Protein AF-A0A7S2QFR7-F1 (afdb_monomer_lite)

Organism: NCBI:txid1333877

pLDDT: mean 88.83, std 7.3, range [53.09, 97.12]

Structure (mmCIF, N/CA/C/O backbone):
data_AF-A0A7S2QFR7-F1
#
_entry.id   AF-A0A7S2QFR7-F1
#
loop_
_atom_site.group_PDB
_atom_site.id
_atom_site.type_symbol
_atom_site.label_atom_id
_atom_site.label_alt_id
_atom_site.label_comp_id
_atom_site.label_asym_id
_atom_site.label_entity_id
_atom_site.label_seq_id
_atom_site.pdbx_PDB_ins_code
_atom_site.Cartn_x
_atom_site.Cartn_y
_atom_site.Cartn_z
_atom_site.occupancy
_atom_site.B_iso_or_equiv
_atom_site.auth_seq_id
_atom_site.auth_comp_id
_atom_site.auth_asym_id
_atom_site.auth_atom_id
_atom_site.pdbx_PDB_model_num
ATOM 1 N N . ARG A 1 1 ? 4.925 8.586 -6.450 1.00 83.88 1 ARG A N 1
ATOM 2 C CA . ARG A 1 1 ? 5.998 9.588 -6.691 1.00 83.88 1 ARG A CA 1
ATOM 3 C C . ARG A 1 1 ? 7.177 9.354 -5.749 1.00 83.88 1 ARG A C 1
ATOM 5 O O . ARG A 1 1 ? 6.935 9.070 -4.583 1.00 83.88 1 ARG A O 1
ATOM 12 N N . ASN A 1 2 ? 8.420 9.508 -6.227 1.00 85.44 2 ASN A N 1
ATOM 13 C CA . ASN A 1 2 ? 9.667 9.301 -5.460 1.00 85.44 2 ASN A CA 1
ATOM 14 C C . ASN A 1 2 ? 9.809 7.895 -4.848 1.00 85.44 2 ASN A C 1
ATOM 16 O O . ASN A 1 2 ? 10.453 7.734 -3.819 1.00 85.44 2 ASN A O 1
ATOM 20 N N . ASN A 1 3 ? 9.183 6.880 -5.453 1.00 85.81 3 ASN A N 1
ATOM 21 C CA . ASN A 1 3 ? 9.264 5.511 -4.954 1.00 85.81 3 ASN A CA 1
ATOM 22 C C . ASN A 1 3 ? 10.638 4.905 -5.301 1.00 85.81 3 ASN A C 1
ATOM 24 O O . ASN A 1 3 ? 10.915 4.734 -6.490 1.00 85.81 3 ASN A O 1
ATOM 28 N N . PRO A 1 4 ? 11.481 4.541 -4.316 1.00 82.50 4 PRO A N 1
ATOM 29 C CA . PRO A 1 4 ? 12.777 3.923 -4.588 1.00 82.50 4 PRO A CA 1
ATOM 30 C C . PRO A 1 4 ? 12.670 2.438 -4.971 1.00 82.50 4 PRO A C 1
ATOM 32 O O . PRO A 1 4 ? 13.656 1.863 -5.416 1.00 82.50 4 PRO A O 1
ATOM 35 N N . MET A 1 5 ? 11.497 1.815 -4.795 1.00 77.88 5 MET A N 1
ATOM 36 C CA . MET A 1 5 ? 11.267 0.388 -5.067 1.00 77.88 5 MET A CA 1
ATOM 37 C C . MET A 1 5 ? 10.766 0.110 -6.490 1.00 77.88 5 MET A C 1
ATOM 39 O O . MET A 1 5 ? 10.514 -1.040 -6.833 1.00 77.88 5 MET A O 1
ATOM 43 N N . ASP A 1 6 ? 10.634 1.149 -7.325 1.00 79.12 6 ASP A N 1
ATOM 44 C CA . ASP A 1 6 ? 10.186 1.037 -8.720 1.00 79.12 6 ASP A CA 1
ATOM 45 C C . ASP A 1 6 ? 8.797 0.382 -8.904 1.00 79.12 6 ASP A C 1
ATOM 47 O O . ASP A 1 6 ? 8.478 -0.115 -9.986 1.00 79.12 6 ASP A O 1
ATOM 51 N N . ASP A 1 7 ? 7.951 0.405 -7.869 1.00 81.56 7 ASP A N 1
ATOM 52 C CA . ASP A 1 7 ? 6.530 0.078 -8.008 1.00 81.56 7 ASP A CA 1
ATOM 53 C C . ASP A 1 7 ? 5.814 1.219 -8.733 1.00 81.56 7 ASP A C 1
ATOM 55 O O . ASP A 1 7 ? 5.990 2.389 -8.369 1.00 81.56 7 ASP A O 1
ATOM 59 N N . ASP A 1 8 ? 4.965 0.864 -9.695 1.00 84.56 8 ASP A N 1
ATOM 60 C CA . ASP A 1 8 ? 4.198 1.824 -10.489 1.00 84.56 8 ASP A CA 1
ATOM 61 C C . ASP A 1 8 ? 2.778 1.987 -9.953 1.00 84.56 8 ASP A C 1
ATOM 63 O O . ASP A 1 8 ? 2.362 3.096 -9.626 1.00 84.56 8 ASP A O 1
ATOM 67 N N . LEU A 1 9 ? 2.030 0.883 -9.849 1.00 89.75 9 LEU A N 1
ATOM 68 C CA . LEU A 1 9 ? 0.615 0.892 -9.482 1.00 89.75 9 LEU A CA 1
ATOM 69 C C . LEU A 1 9 ? 0.292 -0.250 -8.522 1.00 89.75 9 LEU A C 1
ATOM 71 O O . LEU A 1 9 ? 0.756 -1.380 -8.688 1.00 89.75 9 LEU A O 1
ATOM 75 N N . VAL A 1 10 ? -0.571 0.037 -7.547 1.00 91.94 10 VAL A N 1
ATOM 76 C CA . VAL A 1 10 ? -1.151 -0.953 -6.637 1.00 91.94 10 VAL A CA 1
ATOM 77 C C . VAL A 1 10 ? -2.673 -0.841 -6.648 1.00 91.94 10 VAL A C 1
ATOM 79 O O . VAL A 1 10 ? -3.243 0.239 -6.516 1.00 91.94 10 VAL A O 1
ATOM 82 N N . CYS A 1 11 ? -3.339 -1.976 -6.823 1.00 92.38 11 CYS A N 1
ATOM 83 C CA . CYS A 1 11 ? -4.782 -2.082 -6.985 1.00 92.38 11 CYS A CA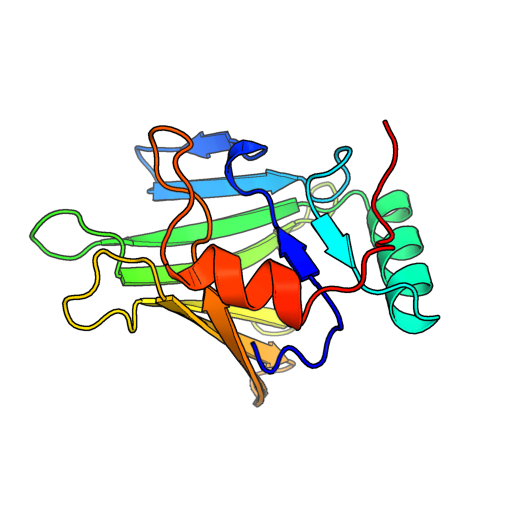 1
ATOM 84 C C . CYS A 1 11 ? -5.401 -2.605 -5.680 1.00 92.38 11 CYS A C 1
ATOM 86 O O . CYS A 1 11 ? -5.541 -3.811 -5.476 1.00 92.38 11 CYS A O 1
ATOM 88 N N . MET A 1 12 ? -5.730 -1.687 -4.764 1.00 91.69 12 MET A N 1
ATOM 89 C CA . MET A 1 12 ? -6.238 -2.027 -3.425 1.00 91.69 12 MET A CA 1
ATOM 90 C C . MET A 1 12 ? -7.626 -2.688 -3.437 1.00 91.69 12 MET A C 1
ATOM 92 O O . MET A 1 12 ? -7.925 -3.471 -2.541 1.00 91.69 12 MET A O 1
ATOM 96 N N . GLU A 1 13 ? -8.441 -2.442 -4.469 1.00 90.06 13 GLU A N 1
ATOM 97 C CA . GLU A 1 13 ? -9.765 -3.067 -4.664 1.00 90.06 13 GLU A CA 1
ATOM 98 C C . GLU A 1 13 ? -9.709 -4.596 -4.824 1.00 90.06 13 GLU A C 1
ATOM 100 O O . GLU A 1 13 ? -10.711 -5.276 -4.635 1.00 90.06 13 GLU A O 1
ATOM 105 N N . ARG A 1 14 ? -8.532 -5.160 -5.130 1.00 91.81 14 ARG A N 1
ATOM 106 C CA . ARG A 1 14 ? -8.313 -6.616 -5.158 1.00 91.81 14 ARG A CA 1
ATOM 107 C C . ARG A 1 14 ? -8.136 -7.223 -3.765 1.00 91.81 14 ARG A C 1
ATOM 109 O O . ARG A 1 14 ? -7.944 -8.433 -3.647 1.00 91.81 14 ARG A O 1
ATOM 116 N N . GLY A 1 15 ? -8.133 -6.396 -2.722 1.00 93.94 15 GLY A N 1
ATOM 117 C CA . GLY A 1 15 ? -8.101 -6.830 -1.335 1.00 93.94 15 GLY A CA 1
ATOM 118 C C . GLY A 1 15 ? -9.482 -7.146 -0.769 1.00 93.94 15 GLY A C 1
ATOM 119 O O . GLY A 1 15 ? -10.518 -6.856 -1.358 1.00 93.94 15 GLY A O 1
ATOM 120 N N . THR A 1 16 ? -9.487 -7.741 0.418 1.00 96.25 16 THR A N 1
ATOM 121 C CA . THR A 1 16 ? -10.696 -7.958 1.218 1.00 96.25 16 THR A CA 1
ATOM 122 C C . THR A 1 16 ? -10.726 -6.948 2.355 1.00 96.25 16 THR A C 1
ATOM 124 O O . THR A 1 16 ? -9.771 -6.872 3.131 1.00 96.25 16 THR A O 1
ATOM 127 N N . TRP A 1 17 ? -11.808 -6.177 2.436 1.00 96.19 17 TRP A N 1
ATOM 128 C CA . TRP A 1 17 ? -12.043 -5.195 3.491 1.00 96.19 17 TRP A CA 1
ATOM 129 C C . TRP A 1 17 ? -12.804 -5.822 4.662 1.00 96.19 17 TRP A C 1
ATOM 131 O O . TRP A 1 17 ? -13.864 -6.415 4.465 1.00 96.19 17 TRP A O 1
ATOM 141 N N . ASP A 1 18 ? -12.266 -5.672 5.869 1.00 96.12 18 ASP A N 1
ATOM 142 C CA . ASP A 1 18 ? -12.946 -5.924 7.137 1.00 96.12 18 ASP A CA 1
ATOM 143 C C . ASP A 1 18 ? -13.342 -4.580 7.749 1.00 96.12 18 ASP A C 1
ATOM 145 O O . ASP A 1 18 ? -12.500 -3.829 8.250 1.00 96.12 18 ASP A O 1
ATOM 149 N N . ASP A 1 19 ? -14.637 -4.277 7.698 1.00 94.12 19 ASP A N 1
ATOM 150 C CA . ASP A 1 19 ? -15.151 -3.000 8.175 1.00 94.12 19 ASP A CA 1
ATOM 151 C C . ASP A 1 19 ? -15.135 -2.870 9.702 1.00 94.12 19 ASP A C 1
ATOM 153 O O . ASP A 1 19 ? -14.946 -1.767 10.213 1.00 94.12 19 ASP A O 1
ATOM 157 N N . ALA A 1 20 ? -15.275 -3.982 10.431 1.00 93.31 20 ALA A N 1
ATOM 158 C CA . ALA A 1 20 ? -15.290 -3.973 11.890 1.00 93.31 20 ALA A CA 1
ATOM 159 C C . ALA A 1 20 ? -13.895 -3.678 12.452 1.00 93.31 20 ALA A C 1
ATOM 161 O O . ALA A 1 20 ? -13.750 -2.890 13.385 1.00 93.31 20 ALA A O 1
ATOM 162 N N . GLY A 1 21 ? -12.864 -4.284 11.857 1.00 92.94 21 GLY A N 1
ATOM 163 C CA . GLY A 1 21 ? -11.470 -4.041 12.220 1.00 92.94 21 GLY A CA 1
ATOM 164 C C . GLY A 1 21 ? -10.832 -2.829 11.534 1.00 92.94 21 GLY A C 1
ATOM 165 O O . GLY A 1 21 ? -9.716 -2.464 11.899 1.00 92.94 21 GLY A O 1
ATOM 166 N N . LYS A 1 22 ? -11.494 -2.242 10.524 1.00 95.62 22 LYS A N 1
ATOM 167 C CA . LYS A 1 22 ? -10.902 -1.278 9.574 1.00 95.62 22 LYS A CA 1
ATOM 168 C C . LYS A 1 22 ? -9.596 -1.813 8.980 1.00 95.62 22 LYS A C 1
ATOM 170 O O . LYS A 1 22 ? -8.568 -1.135 8.957 1.00 95.62 22 LYS A O 1
ATOM 175 N N . VAL A 1 23 ? -9.636 -3.064 8.521 1.00 96.75 23 VAL A N 1
ATOM 176 C CA . VAL A 1 23 ? -8.467 -3.783 8.002 1.00 96.75 23 VAL A CA 1
ATOM 177 C C . VAL A 1 23 ? -8.648 -4.104 6.524 1.00 96.75 23 VAL A C 1
ATOM 179 O O . VAL A 1 23 ? -9.637 -4.714 6.128 1.00 96.75 23 VAL A O 1
ATOM 182 N N . LEU A 1 24 ? -7.650 -3.776 5.702 1.00 96.75 24 LEU A N 1
ATOM 183 C CA . LEU A 1 24 ? -7.548 -4.278 4.332 1.00 96.75 24 LEU A CA 1
ATOM 184 C C . LEU A 1 24 ? -6.541 -5.426 4.268 1.00 96.75 24 LEU A C 1
ATOM 186 O O . LEU A 1 24 ? -5.363 -5.263 4.591 1.00 96.75 24 LEU A O 1
ATOM 190 N N . HIS A 1 25 ? -6.983 -6.579 3.777 1.00 96.00 25 HIS A N 1
ATOM 191 C CA . HIS A 1 25 ? -6.107 -7.688 3.418 1.00 96.00 25 HIS A CA 1
ATOM 192 C C . HIS A 1 25 ? -5.855 -7.674 1.911 1.00 96.00 25 HIS A C 1
ATOM 194 O O . HIS A 1 25 ? -6.726 -8.060 1.137 1.00 96.00 25 HIS A O 1
ATOM 200 N N . LEU A 1 26 ? -4.661 -7.257 1.485 1.00 96.12 26 LEU A N 1
ATOM 201 C CA . LEU A 1 26 ? -4.290 -7.121 0.077 1.00 96.12 26 LEU A CA 1
ATOM 202 C C . LEU A 1 26 ? -3.360 -8.260 -0.379 1.00 96.12 26 LEU A C 1
ATOM 204 O O . LEU A 1 26 ? -2.160 -8.233 -0.079 1.00 96.12 26 LEU A O 1
ATOM 208 N N . PRO A 1 27 ? -3.864 -9.264 -1.115 1.00 94.50 27 PRO A N 1
ATOM 209 C CA . PRO A 1 27 ? -3.041 -10.327 -1.679 1.00 94.50 27 PRO A CA 1
ATOM 210 C C . PRO A 1 27 ? -2.298 -9.832 -2.927 1.00 94.50 27 PRO A C 1
ATOM 212 O O . PRO A 1 27 ? -2.850 -9.760 -4.027 1.00 94.50 27 PRO A O 1
ATOM 215 N N . VAL A 1 28 ? -1.010 -9.522 -2.780 1.00 92.38 28 VAL A N 1
ATOM 216 C CA . VAL A 1 28 ? -0.207 -8.989 -3.895 1.00 92.38 28 VAL A CA 1
ATOM 217 C C . VAL A 1 28 ? 0.220 -10.048 -4.910 1.00 92.38 28 VAL A C 1
ATOM 219 O O . VAL A 1 28 ? 0.667 -9.697 -5.993 1.00 92.38 28 VAL A O 1
ATOM 222 N N . TYR A 1 29 ? 0.047 -11.334 -4.590 1.00 90.06 29 TYR A N 1
ATOM 223 C CA . TYR A 1 29 ? 0.308 -12.449 -5.505 1.00 90.06 29 TYR A CA 1
ATOM 224 C C . TYR A 1 29 ? -0.811 -12.696 -6.525 1.00 90.06 29 TYR A C 1
ATOM 226 O O . TYR A 1 29 ? -0.672 -13.570 -7.380 1.00 90.06 29 TYR A O 1
ATOM 234 N N . ILE A 1 30 ? -1.932 -11.977 -6.423 1.00 91.50 30 ILE A N 1
ATOM 235 C CA . ILE A 1 30 ? -3.018 -12.053 -7.400 1.00 91.50 30 ILE A CA 1
ATOM 236 C C . ILE A 1 30 ? -2.655 -11.223 -8.633 1.00 91.50 30 ILE A C 1
ATOM 238 O O . ILE A 1 30 ? -1.969 -10.201 -8.555 1.00 91.50 30 ILE A O 1
ATOM 242 N N . ALA A 1 31 ? -3.126 -11.687 -9.790 1.00 89.50 31 ALA A N 1
ATOM 243 C CA . ALA A 1 31 ? -2.886 -11.036 -11.061 1.00 89.50 31 ALA A CA 1
ATOM 244 C C . ALA A 1 31 ? -3.270 -9.553 -11.033 1.00 89.50 31 ALA A C 1
ATOM 246 O O . ALA A 1 31 ? -4.354 -9.195 -10.566 1.00 89.50 31 ALA A O 1
ATOM 247 N N . ARG A 1 32 ? -2.390 -8.703 -11.576 1.00 87.81 32 ARG A N 1
ATOM 248 C CA . ARG A 1 32 ? -2.588 -7.245 -11.702 1.00 87.81 32 ARG A CA 1
ATOM 249 C C . ARG A 1 32 ? -2.874 -6.502 -10.383 1.00 87.81 32 ARG A C 1
ATOM 251 O O . ARG A 1 32 ? -3.328 -5.363 -10.427 1.00 87.81 32 ARG A O 1
ATOM 258 N N . THR A 1 33 ? -2.603 -7.099 -9.217 1.00 92.25 33 THR A N 1
ATOM 259 C CA . THR A 1 33 ? -2.667 -6.374 -7.934 1.00 92.25 33 THR A CA 1
ATOM 260 C C . THR A 1 33 ? -1.556 -5.347 -7.806 1.00 92.25 33 THR A C 1
ATOM 262 O O . THR A 1 33 ? -1.755 -4.295 -7.205 1.00 92.25 33 THR A O 1
ATOM 265 N N . TRP A 1 34 ? -0.394 -5.648 -8.373 1.00 91.81 34 TRP A N 1
ATOM 266 C CA . TRP A 1 34 ? 0.797 -4.834 -8.224 1.00 91.81 34 TRP A CA 1
ATOM 267 C C . TRP A 1 34 ? 1.609 -4.870 -9.516 1.00 91.81 34 TRP A C 1
ATOM 269 O O . TRP A 1 34 ? 1.820 -5.949 -10.086 1.00 91.81 34 TRP A O 1
ATOM 279 N N . SER A 1 35 ? 2.014 -3.697 -9.996 1.00 90.31 35 SER A N 1
ATOM 280 C CA . SER A 1 35 ? 2.863 -3.542 -11.173 1.00 90.31 35 SER A CA 1
ATOM 281 C C . SER A 1 35 ? 4.118 -2.746 -10.851 1.00 90.31 35 SER A C 1
ATOM 283 O O . SER A 1 35 ? 4.121 -1.880 -9.975 1.00 90.31 35 SER A O 1
ATOM 285 N N . PHE A 1 36 ? 5.166 -3.021 -11.614 1.00 88.25 36 PHE A N 1
ATOM 286 C CA . PHE A 1 36 ? 6.482 -2.428 -11.453 1.00 88.25 36 PHE A CA 1
ATOM 287 C C . PHE A 1 36 ? 7.055 -1.996 -12.796 1.00 88.25 36 PHE A C 1
ATOM 289 O O . PHE A 1 36 ? 6.700 -2.558 -13.842 1.00 88.25 36 PHE A O 1
ATOM 296 N N . LYS A 1 37 ? 8.052 -1.111 -12.742 1.00 86.31 37 LYS A N 1
ATOM 297 C CA . LYS A 1 37 ? 8.875 -0.781 -13.906 1.00 86.31 37 LYS A CA 1
ATOM 298 C C . LYS A 1 37 ? 9.637 -2.025 -14.356 1.00 86.31 37 LYS A C 1
ATOM 300 O O . LYS A 1 37 ? 10.015 -2.871 -13.547 1.00 86.31 37 LYS A O 1
ATOM 305 N N . ALA A 1 38 ? 9.902 -2.142 -15.654 1.00 83.25 38 ALA A N 1
ATOM 306 C CA . ALA A 1 38 ? 10.650 -3.265 -16.219 1.00 83.25 38 ALA A CA 1
ATOM 307 C C . ALA A 1 38 ? 12.156 -3.192 -15.870 1.00 83.25 38 ALA A C 1
ATOM 309 O O . ALA A 1 38 ? 12.992 -2.854 -16.705 1.00 83.25 38 ALA A O 1
ATOM 310 N N . LYS A 1 39 ? 12.505 -3.492 -14.612 1.00 83.81 39 LYS A N 1
ATOM 311 C CA . LYS A 1 39 ? 13.877 -3.511 -14.078 1.00 83.81 39 LYS A CA 1
ATOM 312 C C . LYS A 1 39 ? 14.199 -4.850 -13.407 1.00 83.81 39 LYS A C 1
ATOM 314 O O . LYS A 1 39 ? 13.310 -5.582 -12.975 1.00 83.81 39 LYS A O 1
ATOM 319 N N . ILE A 1 40 ? 15.492 -5.156 -13.270 1.00 81.69 40 ILE A N 1
ATOM 320 C CA . ILE A 1 40 ? 15.980 -6.410 -12.659 1.00 81.69 40 ILE A CA 1
ATOM 321 C C . ILE A 1 40 ? 15.501 -6.550 -11.202 1.00 81.69 40 ILE A C 1
ATOM 323 O O . ILE A 1 40 ? 15.042 -7.620 -10.807 1.00 81.69 40 ILE A O 1
ATOM 327 N N . VAL A 1 41 ? 15.541 -5.470 -10.414 1.00 81.56 41 VAL A N 1
ATOM 328 C CA . VAL A 1 41 ? 15.057 -5.471 -9.017 1.00 81.56 41 VAL A CA 1
ATOM 329 C C . VAL A 1 41 ? 13.573 -5.836 -8.949 1.00 81.56 41 VAL A C 1
ATOM 331 O O . VAL A 1 41 ? 13.174 -6.696 -8.165 1.00 81.56 41 VAL A O 1
ATOM 334 N N . SER A 1 42 ? 12.768 -5.252 -9.832 1.00 83.88 42 SER A N 1
ATOM 335 C CA . SER A 1 42 ? 11.337 -5.522 -9.939 1.00 83.88 42 SER A CA 1
ATOM 336 C C . SER A 1 42 ? 11.048 -6.978 -10.322 1.00 83.88 42 SER A C 1
ATOM 338 O O . SER A 1 42 ? 10.119 -7.592 -9.797 1.00 83.88 42 SER A O 1
ATOM 340 N N . PHE A 1 43 ? 11.883 -7.584 -11.173 1.00 83.81 43 PHE A N 1
ATOM 341 C CA . PHE A 1 43 ? 11.790 -9.012 -11.485 1.00 83.81 43 PHE A CA 1
ATOM 342 C C . PHE A 1 43 ? 12.053 -9.890 -10.252 1.00 83.81 43 PHE A C 1
ATOM 344 O O . PHE A 1 43 ? 11.283 -10.814 -9.982 1.00 83.81 43 PHE A O 1
ATOM 351 N N . ALA A 1 44 ? 13.086 -9.582 -9.461 1.00 86.00 44 ALA A N 1
ATOM 352 C CA . ALA A 1 44 ? 13.368 -10.307 -8.221 1.00 86.00 44 ALA A CA 1
ATOM 353 C C . ALA A 1 44 ? 12.207 -10.194 -7.214 1.00 86.00 44 ALA A C 1
ATOM 355 O O . ALA A 1 44 ? 11.821 -11.193 -6.602 1.00 86.00 44 ALA A O 1
ATOM 356 N N . MET A 1 45 ? 11.595 -9.010 -7.095 1.00 85.19 45 MET A N 1
ATOM 357 C CA . MET A 1 45 ? 10.397 -8.815 -6.273 1.00 85.19 45 MET A CA 1
ATOM 358 C C . MET A 1 45 ? 9.215 -9.656 -6.761 1.00 85.19 45 MET A C 1
ATOM 360 O O . MET A 1 45 ? 8.571 -10.317 -5.950 1.00 85.19 45 MET A O 1
ATOM 364 N N . LEU A 1 46 ? 8.954 -9.706 -8.070 1.00 85.88 46 LEU A N 1
ATOM 365 C CA . LEU A 1 46 ? 7.892 -10.548 -8.630 1.00 85.88 46 LEU A CA 1
ATOM 366 C C . LEU A 1 46 ? 8.111 -12.037 -8.345 1.00 85.88 46 LEU A C 1
ATOM 368 O O . LEU A 1 46 ? 7.160 -12.742 -7.998 1.00 85.88 46 LEU A O 1
ATOM 372 N N . VAL A 1 47 ? 9.350 -12.520 -8.466 1.00 87.38 47 VAL A N 1
ATOM 373 C CA . VAL A 1 47 ? 9.709 -13.898 -8.101 1.00 87.38 47 VAL A CA 1
ATOM 374 C C . VAL A 1 47 ? 9.440 -14.137 -6.614 1.00 87.38 47 VAL A C 1
ATOM 376 O O . VAL A 1 47 ? 8.779 -15.117 -6.268 1.00 87.38 47 VAL A O 1
ATOM 379 N N . ALA A 1 48 ? 9.864 -13.222 -5.739 1.00 88.00 48 ALA A N 1
ATOM 380 C CA . ALA A 1 48 ? 9.616 -13.323 -4.303 1.00 88.00 48 ALA A CA 1
ATOM 381 C C . ALA A 1 48 ? 8.114 -13.350 -3.978 1.00 88.00 48 ALA A C 1
ATOM 383 O O . ALA A 1 48 ? 7.671 -14.212 -3.221 1.00 88.00 48 ALA A O 1
ATOM 384 N N . VAL A 1 49 ? 7.308 -12.476 -4.590 1.00 88.88 49 VAL A N 1
ATOM 385 C CA . VAL A 1 49 ? 5.848 -12.463 -4.411 1.00 88.88 49 VAL A CA 1
ATOM 386 C C . VAL A 1 49 ? 5.225 -13.786 -4.864 1.00 88.88 49 VAL A C 1
ATOM 388 O O . VAL A 1 49 ? 4.367 -14.327 -4.165 1.00 88.88 49 VAL A O 1
ATOM 391 N N . ARG A 1 50 ? 5.660 -14.338 -6.005 1.00 86.25 50 ARG A N 1
ATOM 392 C CA . ARG A 1 50 ? 5.148 -15.616 -6.524 1.00 86.25 50 ARG A CA 1
ATOM 393 C C . ARG A 1 50 ? 5.489 -16.802 -5.625 1.00 86.25 50 ARG A C 1
ATOM 395 O O . ARG A 1 50 ? 4.629 -17.656 -5.422 1.00 86.25 50 ARG A O 1
ATOM 402 N N . LEU A 1 51 ? 6.705 -16.847 -5.083 1.00 88.69 51 LEU A N 1
ATOM 403 C CA . LEU A 1 51 ? 7.156 -17.930 -4.206 1.00 88.69 51 LEU A CA 1
ATOM 404 C C . LEU A 1 51 ? 6.533 -17.839 -2.811 1.00 88.69 51 LEU A C 1
ATOM 406 O O . LEU A 1 51 ? 6.032 -18.826 -2.281 1.00 88.69 51 LE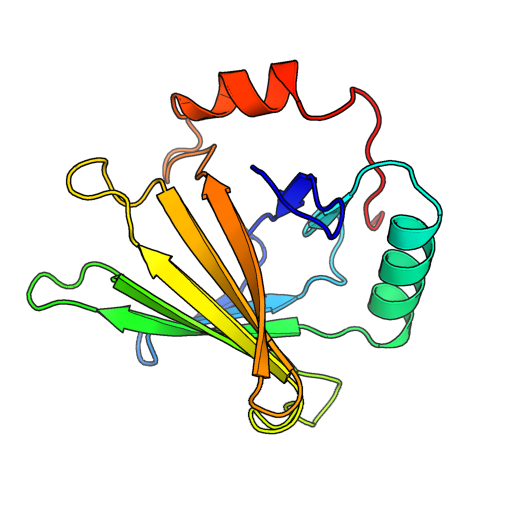U A O 1
ATOM 410 N N . LEU A 1 52 ? 6.553 -16.646 -2.218 1.00 89.75 52 LEU A N 1
ATOM 411 C CA . LEU A 1 52 ? 6.139 -16.426 -0.834 1.00 89.75 52 LEU A CA 1
ATOM 412 C C . LEU A 1 52 ? 4.629 -16.230 -0.681 1.00 89.75 52 LEU A C 1
ATOM 414 O O . LEU A 1 52 ? 4.109 -16.356 0.427 1.00 89.75 52 LEU A O 1
ATOM 418 N N . ARG A 1 53 ? 3.934 -15.889 -1.776 1.00 90.69 53 ARG A N 1
ATOM 419 C CA . ARG A 1 53 ? 2.478 -15.674 -1.841 1.00 90.69 53 ARG A CA 1
ATOM 420 C C . ARG A 1 53 ? 1.954 -14.820 -0.685 1.00 90.69 53 ARG A C 1
ATOM 422 O O . ARG A 1 53 ? 0.931 -15.125 -0.070 1.00 90.69 53 ARG A O 1
ATOM 429 N N . TYR A 1 54 ? 2.680 -13.755 -0.366 1.00 91.56 54 TYR A N 1
ATOM 430 C CA . TYR A 1 54 ? 2.363 -12.928 0.787 1.00 91.56 54 TYR A CA 1
ATOM 431 C C . TYR A 1 54 ? 1.220 -11.957 0.507 1.00 91.56 54 TYR A C 1
ATOM 433 O O . TYR A 1 54 ? 0.937 -11.584 -0.633 1.00 91.56 54 TYR A O 1
ATOM 441 N N . ARG A 1 55 ? 0.579 -11.502 1.578 1.00 94.00 55 ARG A N 1
ATOM 442 C CA . ARG A 1 55 ? -0.413 -10.425 1.543 1.00 94.00 55 ARG A CA 1
ATOM 443 C C . ARG A 1 55 ? 0.010 -9.300 2.477 1.00 94.00 55 ARG A C 1
ATOM 445 O O . ARG A 1 55 ? 0.692 -9.547 3.471 1.00 94.00 55 ARG A O 1
ATOM 452 N N . TYR A 1 56 ? -0.416 -8.082 2.182 1.00 95.00 56 TYR A N 1
ATOM 453 C CA . TYR A 1 56 ? -0.358 -6.992 3.147 1.00 95.00 56 TYR A CA 1
ATOM 454 C C . TYR A 1 56 ? -1.616 -7.010 4.011 1.00 95.00 56 TYR A C 1
ATOM 456 O O . TYR A 1 56 ? -2.723 -7.113 3.489 1.00 95.00 56 TYR A O 1
ATOM 464 N N . ARG A 1 57 ? -1.448 -6.903 5.328 1.00 96.12 57 ARG A N 1
ATOM 465 C CA . ARG A 1 57 ? -2.510 -6.518 6.259 1.00 96.12 57 ARG A CA 1
ATOM 466 C C . ARG A 1 57 ? -2.325 -5.044 6.570 1.00 96.12 57 ARG A C 1
ATOM 468 O O . ARG A 1 57 ? -1.295 -4.690 7.137 1.00 96.12 57 ARG A O 1
ATOM 475 N N . MET A 1 58 ? -3.278 -4.216 6.176 1.00 96.88 58 MET A N 1
ATOM 476 C CA . MET A 1 58 ? -3.263 -2.777 6.409 1.00 96.88 58 MET A CA 1
ATOM 477 C C . MET A 1 58 ? -4.313 -2.463 7.469 1.00 96.88 58 MET A C 1
ATOM 479 O O . MET A 1 58 ? -5.504 -2.571 7.194 1.00 96.88 58 MET A O 1
ATOM 483 N N . ASP A 1 59 ? -3.877 -2.151 8.684 1.00 97.12 59 ASP A N 1
ATOM 484 C CA . ASP A 1 59 ? -4.749 -1.760 9.790 1.00 97.12 59 ASP A CA 1
ATOM 485 C C . ASP A 1 59 ? -4.885 -0.227 9.775 1.00 97.12 59 ASP A C 1
ATOM 487 O O . ASP A 1 59 ? -3.883 0.474 9.956 1.00 97.12 59 ASP A O 1
ATOM 491 N N . PHE A 1 60 ? -6.090 0.291 9.529 1.00 96.25 60 PHE A N 1
ATOM 492 C CA . PHE A 1 60 ? -6.338 1.727 9.396 1.00 96.25 60 PHE A CA 1
ATOM 493 C C . PHE A 1 60 ? -6.809 2.367 10.704 1.00 96.25 60 PHE A C 1
ATOM 495 O O . PHE A 1 60 ? -7.519 1.756 11.501 1.00 96.25 60 PHE A O 1
ATOM 502 N N . LYS A 1 61 ? -6.452 3.638 10.892 1.00 95.88 61 LYS A N 1
ATOM 503 C CA . LYS A 1 61 ? -7.038 4.523 11.900 1.00 95.88 61 LYS A CA 1
ATOM 504 C C . LYS A 1 61 ? -8.024 5.475 11.245 1.00 95.88 61 LYS A C 1
ATOM 506 O O . LYS A 1 61 ? -7.825 5.878 10.098 1.00 95.88 61 LYS A O 1
ATOM 511 N N . THR A 1 62 ? -9.042 5.859 12.005 1.00 92.00 62 THR A N 1
ATOM 512 C CA . THR A 1 62 ? -10.021 6.865 11.601 1.00 92.00 62 THR A CA 1
ATOM 513 C C . THR A 1 62 ? -9.997 8.069 12.526 1.00 92.00 62 THR A C 1
ATOM 515 O O . THR A 1 62 ? -9.697 7.933 13.713 1.00 92.00 62 THR A O 1
ATOM 518 N N . ASP A 1 63 ? -10.332 9.238 11.992 1.00 89.81 63 ASP A N 1
ATOM 519 C CA . ASP A 1 63 ? -10.675 10.407 12.802 1.00 89.81 63 ASP A CA 1
ATOM 520 C C . ASP A 1 63 ? -12.120 10.335 13.340 1.00 89.81 63 ASP A C 1
ATOM 522 O O . ASP A 1 63 ? -12.806 9.315 13.212 1.00 89.81 63 ASP A O 1
ATOM 526 N N . ALA A 1 64 ? -12.567 11.419 13.985 1.00 88.56 64 ALA A N 1
ATOM 527 C CA . ALA A 1 64 ? -13.900 11.531 14.577 1.00 88.56 64 ALA A CA 1
ATOM 528 C C . ALA A 1 64 ? -15.036 11.482 13.538 1.00 88.56 64 ALA A C 1
ATOM 530 O O . ALA A 1 64 ? -16.139 11.054 13.873 1.00 88.56 64 ALA A O 1
ATOM 531 N N . ASP A 1 65 ? -14.753 11.860 12.289 1.00 86.88 65 ASP A N 1
ATOM 532 C CA . ASP A 1 65 ? -15.709 11.849 11.179 1.00 86.88 65 ASP A CA 1
ATOM 533 C C . ASP A 1 65 ? -15.680 10.514 10.407 1.00 86.88 65 ASP A C 1
ATOM 535 O O . ASP A 1 65 ? -16.374 10.338 9.403 1.00 86.88 65 ASP A O 1
ATOM 539 N N . GLY A 1 66 ? -14.884 9.545 10.874 1.00 85.69 66 GLY A N 1
ATOM 540 C CA . GLY A 1 66 ? -14.756 8.219 10.272 1.00 85.69 66 GLY A CA 1
ATOM 541 C C . GLY A 1 66 ? -13.844 8.177 9.044 1.00 85.69 66 GLY A C 1
ATOM 542 O O . GLY A 1 66 ? -13.793 7.153 8.356 1.00 85.69 66 GLY A O 1
ATOM 543 N N . LYS A 1 67 ? -13.104 9.251 8.754 1.00 88.31 67 LYS A N 1
ATOM 544 C CA . LYS A 1 67 ? -12.170 9.303 7.628 1.00 88.31 67 LYS A CA 1
ATOM 545 C C . LYS A 1 67 ? -10.880 8.569 7.985 1.00 88.31 67 LYS A C 1
ATOM 547 O O . LYS A 1 67 ? -10.345 8.738 9.076 1.00 88.31 67 LYS A O 1
ATOM 552 N N . LEU A 1 68 ? -10.362 7.763 7.055 1.00 90.38 68 LEU A N 1
ATOM 553 C CA . LEU A 1 68 ? -9.080 7.072 7.221 1.00 90.38 68 LEU A CA 1
ATOM 554 C C . LEU A 1 68 ? -7.929 8.093 7.242 1.00 90.38 68 LEU A C 1
ATOM 556 O O . LEU A 1 68 ? -7.801 8.877 6.302 1.00 90.38 68 LEU A O 1
ATOM 560 N N . THR A 1 69 ? -7.084 8.057 8.271 1.00 92.56 69 THR A N 1
ATOM 561 C CA . THR A 1 69 ? -5.986 9.028 8.465 1.00 92.56 69 THR A CA 1
ATOM 562 C C . THR A 1 69 ? -4.605 8.393 8.454 1.00 92.56 69 THR A C 1
ATOM 564 O O . THR A 1 69 ? -3.648 8.982 7.962 1.00 92.56 69 THR A O 1
ATOM 567 N N . GLU A 1 70 ? -4.489 7.175 8.968 1.00 95.31 70 GLU A N 1
ATOM 568 C CA . GLU A 1 70 ? -3.234 6.434 9.025 1.00 95.31 70 GLU A CA 1
ATOM 569 C C . GLU A 1 70 ? -3.488 4.965 8.710 1.00 95.31 70 GLU A C 1
ATOM 571 O O . GLU A 1 70 ? -4.573 4.443 8.967 1.00 95.31 70 GLU A O 1
ATOM 576 N N . ALA A 1 71 ? -2.473 4.275 8.206 1.00 96.06 71 ALA A N 1
ATOM 577 C CA . ALA A 1 71 ? -2.480 2.830 8.065 1.00 96.06 71 ALA A CA 1
ATOM 578 C C . ALA A 1 71 ? -1.147 2.249 8.519 1.00 96.06 71 ALA A C 1
ATOM 580 O O . ALA A 1 71 ? -0.083 2.747 8.161 1.00 96.06 71 ALA A O 1
ATOM 581 N N . THR A 1 72 ? -1.190 1.151 9.265 1.00 96.69 72 THR A N 1
ATOM 582 C CA . THR A 1 72 ? -0.016 0.310 9.504 1.00 96.69 72 THR A CA 1
ATOM 583 C C . THR A 1 72 ? -0.099 -0.907 8.603 1.00 96.69 72 THR A C 1
ATOM 585 O O . THR A 1 72 ? -1.063 -1.662 8.686 1.00 96.69 72 THR A O 1
ATOM 588 N N . CYS A 1 73 ? 0.909 -1.129 7.764 1.00 95.88 73 CYS A N 1
ATOM 589 C CA . CYS A 1 73 ? 0.925 -2.252 6.835 1.00 95.88 73 CYS A CA 1
ATOM 590 C C . CYS A 1 73 ? 1.953 -3.302 7.277 1.00 95.88 73 CYS A C 1
ATOM 592 O O . CYS A 1 73 ? 3.146 -3.028 7.419 1.00 95.88 73 CYS A O 1
ATOM 594 N N . ARG A 1 74 ? 1.483 -4.533 7.486 1.00 95.12 74 ARG A N 1
ATOM 595 C CA . ARG A 1 74 ? 2.285 -5.683 7.916 1.00 95.12 74 ARG A CA 1
ATOM 596 C C . ARG A 1 74 ? 2.305 -6.739 6.824 1.00 95.12 74 ARG A C 1
ATOM 598 O O . ARG A 1 74 ? 1.287 -6.999 6.180 1.00 95.12 74 ARG A O 1
ATOM 605 N N . LEU A 1 75 ? 3.458 -7.369 6.632 1.00 93.94 75 LEU A N 1
ATOM 606 C CA . LEU A 1 75 ? 3.595 -8.482 5.702 1.00 93.94 75 LEU A CA 1
ATOM 607 C C . LEU A 1 75 ? 3.061 -9.759 6.359 1.00 93.94 75 LEU A C 1
ATOM 609 O O . LEU A 1 75 ? 3.499 -10.121 7.449 1.00 93.94 75 LEU A O 1
ATOM 613 N N . GLN A 1 76 ? 2.139 -10.455 5.704 1.00 93.88 76 GLN A N 1
ATOM 614 C CA . GLN A 1 76 ? 1.656 -11.764 6.138 1.00 93.88 76 GLN A CA 1
ATOM 615 C C . GLN A 1 76 ? 2.100 -12.826 5.136 1.00 93.88 76 GLN A C 1
ATOM 617 O O . GLN A 1 76 ? 1.694 -12.813 3.972 1.00 93.88 76 GLN A O 1
ATOM 622 N N . LEU A 1 77 ? 2.935 -13.742 5.610 1.00 89.94 77 LEU A N 1
ATOM 623 C CA . LEU A 1 77 ? 3.519 -14.850 4.866 1.00 89.94 77 LEU A CA 1
ATOM 624 C C . LEU A 1 77 ? 2.880 -16.139 5.377 1.00 89.94 77 LEU A C 1
ATOM 626 O O . LEU A 1 77 ? 2.987 -16.434 6.561 1.00 89.94 77 LEU A O 1
ATOM 630 N N . PHE A 1 78 ? 2.218 -16.914 4.516 1.00 80.94 78 PHE A N 1
ATOM 631 C CA . PHE A 1 78 ? 1.527 -18.150 4.917 1.00 80.94 78 PHE A CA 1
ATOM 632 C C . PHE A 1 78 ? 0.690 -17.976 6.208 1.00 80.94 78 PHE A C 1
ATOM 634 O O . PHE A 1 78 ? -0.343 -17.304 6.175 1.00 80.94 78 PHE A O 1
ATOM 641 N N . CYS A 1 79 ? 1.149 -18.550 7.329 1.00 80.44 79 CYS A N 1
ATOM 642 C CA . CYS A 1 79 ? 0.500 -18.518 8.645 1.00 80.44 79 CYS A CA 1
ATOM 643 C C . CYS A 1 79 ? 1.144 -17.539 9.646 1.00 80.44 79 CYS A C 1
ATOM 645 O O . CYS A 1 79 ? 0.734 -17.505 10.803 1.00 80.44 79 CYS A O 1
ATOM 647 N N . PHE A 1 80 ? 2.154 -16.762 9.246 1.00 89.69 80 PHE A N 1
ATOM 648 C CA . PHE A 1 80 ? 2.866 -15.839 10.128 1.00 89.69 80 PHE A CA 1
ATOM 649 C C . PHE A 1 80 ? 2.774 -14.390 9.647 1.00 89.69 80 PHE A C 1
ATOM 651 O O . PHE A 1 80 ? 2.757 -14.087 8.455 1.00 89.69 80 PHE A O 1
ATOM 658 N N . THR A 1 81 ? 2.712 -13.468 10.605 1.00 93.19 81 THR A N 1
ATOM 659 C CA . THR A 1 81 ? 2.826 -12.030 10.343 1.00 93.19 81 THR A CA 1
ATOM 660 C C . THR A 1 81 ? 4.247 -11.611 10.676 1.00 93.19 81 THR A C 1
ATOM 662 O O . THR A 1 81 ? 4.739 -11.926 11.759 1.00 93.19 81 THR A O 1
ATOM 665 N N . VAL A 1 82 ? 4.915 -10.932 9.746 1.00 93.31 82 VAL A N 1
ATOM 666 C CA . VAL A 1 82 ? 6.265 -10.416 9.972 1.00 93.31 82 VAL A CA 1
ATOM 667 C C . VAL A 1 82 ? 6.234 -9.450 11.159 1.00 93.31 82 VAL A C 1
ATOM 669 O O . VAL A 1 82 ? 5.401 -8.537 11.169 1.00 93.31 82 VAL A O 1
ATOM 672 N N . PRO A 1 83 ? 7.108 -9.639 12.164 1.00 92.56 83 PRO A N 1
ATOM 673 C CA . PRO A 1 83 ? 7.173 -8.749 13.311 1.00 92.56 83 PRO A CA 1
ATOM 674 C C . PRO A 1 83 ? 7.464 -7.307 12.894 1.00 92.56 83 PRO A C 1
ATOM 676 O O . PRO A 1 83 ? 8.345 -7.051 12.073 1.00 92.56 83 PRO A O 1
ATOM 679 N N . THR A 1 84 ? 6.777 -6.354 13.521 1.00 92.25 84 THR A N 1
ATOM 680 C CA . THR A 1 84 ? 6.972 -4.919 13.255 1.00 92.25 84 THR A CA 1
ATOM 681 C C . THR A 1 84 ? 8.360 -4.425 13.664 1.00 92.25 84 THR A C 1
ATOM 683 O O . THR A 1 84 ? 8.833 -3.428 13.131 1.00 92.25 84 THR A O 1
ATOM 686 N N . SER A 1 85 ? 9.034 -5.135 14.575 1.00 91.50 85 SER A N 1
ATOM 687 C CA . SER A 1 85 ? 10.434 -4.883 14.928 1.00 91.50 85 SER A CA 1
ATOM 688 C C . SER A 1 85 ? 11.396 -5.182 13.779 1.00 91.50 85 SER A C 1
ATOM 690 O O . SER A 1 85 ? 12.455 -4.571 13.713 1.00 91.50 85 SER A O 1
ATOM 692 N N . PHE A 1 86 ? 11.041 -6.098 12.873 1.00 94.12 86 PHE A N 1
ATOM 693 C CA . PHE A 1 86 ? 11.842 -6.426 11.697 1.00 94.12 86 PHE A CA 1
ATOM 694 C C . PHE A 1 86 ? 11.516 -5.481 10.543 1.00 94.12 86 PHE A C 1
ATOM 696 O O . PHE A 1 86 ? 12.407 -4.832 10.003 1.00 94.12 86 PHE A O 1
ATOM 703 N N . LEU A 1 87 ? 10.236 -5.389 10.184 1.00 94.62 87 LEU A N 1
ATOM 704 C CA . LEU A 1 87 ? 9.775 -4.619 9.038 1.00 94.62 87 LEU A CA 1
ATOM 705 C C . LEU A 1 87 ? 8.391 -4.050 9.317 1.00 94.62 87 LEU A C 1
ATOM 707 O O . LEU A 1 87 ? 7.445 -4.786 9.606 1.00 94.62 87 LEU A O 1
ATOM 711 N N . LEU A 1 88 ? 8.277 -2.738 9.180 1.00 95.00 88 LEU A N 1
ATOM 712 C CA . LEU A 1 88 ? 7.036 -2.014 9.353 1.00 95.00 88 LEU A CA 1
ATOM 713 C C . LEU A 1 88 ? 6.870 -1.020 8.217 1.00 95.00 88 LEU A C 1
ATOM 715 O O . LEU A 1 88 ? 7.746 -0.205 7.934 1.00 95.00 88 LEU A O 1
ATOM 719 N N . PHE A 1 89 ? 5.712 -1.076 7.588 1.00 95.69 89 PHE A N 1
ATOM 720 C CA . PHE A 1 89 ? 5.292 -0.070 6.639 1.00 95.69 89 PHE A CA 1
ATOM 721 C C . PHE A 1 89 ? 4.176 0.736 7.272 1.00 95.69 89 PHE A C 1
ATOM 723 O O . PHE A 1 89 ? 3.367 0.198 8.035 1.00 95.69 89 PHE A O 1
ATOM 730 N N . GLY A 1 90 ? 4.075 1.996 6.895 1.00 96.44 90 GLY A N 1
ATOM 731 C CA . GLY A 1 90 ? 2.891 2.755 7.221 1.00 96.44 90 GLY A CA 1
ATOM 732 C C . GLY A 1 90 ? 2.563 3.780 6.171 1.00 96.44 90 GLY A C 1
ATOM 733 O O . GLY A 1 90 ? 3.339 4.036 5.245 1.00 96.44 90 GLY A O 1
ATOM 734 N N . MET A 1 91 ? 1.350 4.286 6.306 1.00 96.12 91 MET A N 1
ATOM 735 C CA . MET A 1 91 ? 0.791 5.291 5.440 1.00 96.12 91 MET A CA 1
ATOM 736 C C . MET A 1 91 ? 0.142 6.379 6.283 1.00 96.12 91 MET A C 1
ATOM 738 O O . MET A 1 91 ? -0.534 6.062 7.258 1.00 96.12 91 MET A O 1
ATOM 742 N N . THR A 1 92 ? 0.312 7.631 5.885 1.00 95.50 92 THR A N 1
ATOM 743 C CA . THR A 1 92 ? -0.320 8.785 6.532 1.00 95.50 92 THR A CA 1
ATOM 744 C C . THR A 1 92 ? -1.023 9.616 5.469 1.00 95.50 92 THR A C 1
ATOM 746 O O . THR A 1 92 ? -0.404 9.961 4.461 1.00 95.50 92 THR A O 1
ATOM 749 N N . ASP A 1 93 ? -2.305 9.918 5.661 1.00 92.69 93 ASP A N 1
ATOM 750 C CA . ASP A 1 93 ? -3.043 10.823 4.782 1.00 92.69 93 ASP A CA 1
ATOM 751 C C . ASP A 1 93 ? -2.465 12.233 4.937 1.00 92.69 93 ASP A C 1
ATOM 753 O O . ASP A 1 93 ? -2.538 12.846 6.001 1.00 92.69 93 ASP A O 1
ATOM 757 N N . VAL A 1 94 ? -1.892 12.750 3.854 1.00 91.69 94 VAL A N 1
ATOM 758 C CA . VAL A 1 94 ? -1.340 14.111 3.774 1.00 91.69 94 VAL A CA 1
ATOM 759 C C . VAL A 1 94 ? -2.124 14.960 2.781 1.00 91.69 94 VAL A C 1
ATOM 761 O O . VAL A 1 94 ? -1.646 15.975 2.275 1.00 91.69 94 VAL A O 1
ATOM 764 N N . SER A 1 95 ? -3.335 14.530 2.432 1.00 82.56 95 SER A N 1
ATOM 765 C CA . SER A 1 95 ? -4.157 15.245 1.469 1.00 82.56 95 SER A CA 1
ATOM 766 C C . SER A 1 95 ? -4.577 16.628 1.977 1.00 82.56 95 SER A C 1
ATOM 768 O O . SER A 1 95 ? -4.930 17.444 1.133 1.00 82.56 95 SER A O 1
ATOM 770 N N . HIS A 1 96 ? -4.494 16.909 3.292 1.00 66.31 96 HIS A N 1
ATOM 771 C CA . HIS A 1 96 ? -4.702 18.224 3.931 1.00 66.31 96 HIS A CA 1
ATOM 772 C C . HIS A 1 96 ? -5.770 19.081 3.217 1.00 66.31 96 HIS A C 1
ATOM 774 O O . HIS A 1 96 ? -5.445 20.183 2.808 1.00 66.31 96 HIS A O 1
ATOM 780 N N . GLU A 1 97 ? -6.992 18.548 3.021 1.00 53.09 97 GLU A N 1
ATOM 781 C CA . GLU A 1 97 ? -8.153 19.119 2.274 1.00 53.09 97 GLU A CA 1
ATOM 782 C C . GLU A 1 97 ? -8.463 18.477 0.902 1.00 53.09 97 GLU A C 1
ATOM 784 O O . GLU A 1 97 ? -9.530 18.712 0.341 1.00 53.09 97 GLU A O 1
ATOM 789 N N . ARG A 1 98 ? -7.591 17.627 0.344 1.00 58.94 98 ARG A N 1
ATOM 790 C CA . ARG A 1 98 ? -7.694 17.182 -1.061 1.00 58.94 98 ARG A CA 1
ATOM 791 C C . ARG A 1 98 ? -8.592 15.993 -1.378 1.00 58.94 98 ARG A C 1
ATOM 793 O O . ARG A 1 98 ? -8.694 15.774 -2.574 1.00 58.94 98 ARG A O 1
ATOM 800 N N . ASP A 1 99 ? -9.240 15.342 -0.396 1.00 66.69 99 ASP A N 1
ATOM 801 C CA . ASP A 1 99 ? -10.161 14.166 -0.495 1.00 66.69 99 ASP A CA 1
ATOM 802 C C . ASP A 1 99 ? -9.609 12.780 -0.068 1.00 66.69 99 ASP A C 1
ATOM 804 O O . ASP A 1 99 ? -10.282 11.762 -0.250 1.00 66.69 99 ASP A O 1
ATOM 808 N N . GLY A 1 100 ? -8.404 12.704 0.507 1.00 69.31 100 GLY A N 1
ATOM 809 C CA . GLY A 1 100 ? -7.738 11.421 0.788 1.00 69.31 100 GLY A CA 1
ATOM 810 C C . GLY A 1 100 ? -6.991 10.824 -0.414 1.00 69.31 100 GLY A C 1
ATOM 811 O O . GLY A 1 100 ? -6.669 9.635 -0.419 1.00 69.31 100 GLY A O 1
ATOM 812 N N . SER A 1 101 ? -6.712 11.628 -1.444 1.00 85.00 101 SER A N 1
ATOM 813 C CA . SER A 1 101 ? -5.993 11.214 -2.658 1.00 85.00 101 SER A CA 1
ATOM 814 C C . SER A 1 101 ? -4.469 11.206 -2.567 1.00 85.00 101 SER A C 1
ATOM 816 O O . SER A 1 101 ? -3.823 10.786 -3.527 1.00 85.00 101 SER A O 1
ATOM 818 N N . LEU A 1 102 ? -3.873 11.642 -1.457 1.00 90.75 102 LEU A N 1
ATOM 819 C CA . LEU A 1 102 ? -2.421 11.681 -1.292 1.00 90.75 102 LEU A CA 1
ATOM 820 C C . LEU A 1 102 ? -2.021 11.128 0.071 1.00 90.75 102 LEU A C 1
ATOM 822 O O . LEU A 1 102 ? -2.444 11.642 1.102 1.00 90.75 102 LEU A O 1
ATOM 826 N N . TRP A 1 103 ? -1.165 10.115 0.051 1.00 93.62 103 TRP A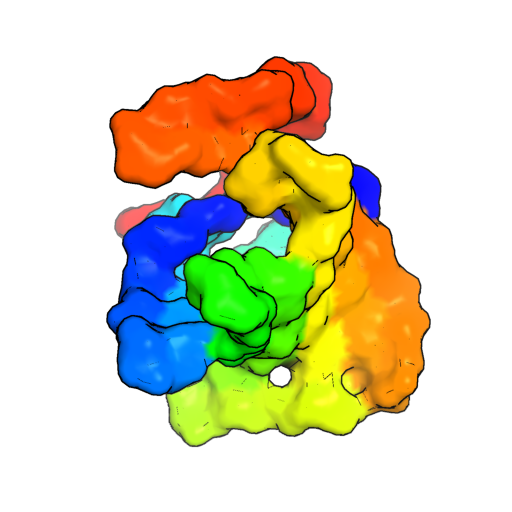 N 1
ATOM 827 C CA . TRP A 1 103 ? -0.662 9.453 1.246 1.00 93.62 103 TRP A CA 1
ATOM 828 C C . TRP A 1 103 ? 0.862 9.436 1.239 1.00 93.62 103 TRP A C 1
ATOM 830 O O . TRP A 1 103 ? 1.478 9.089 0.231 1.00 93.62 103 TRP A O 1
ATOM 840 N N . GLU A 1 104 ? 1.486 9.771 2.364 1.00 95.06 104 GLU A N 1
ATOM 841 C CA . GLU A 1 104 ? 2.884 9.412 2.587 1.00 95.06 104 GLU A CA 1
ATOM 842 C C . GLU A 1 104 ? 2.950 7.922 2.879 1.00 95.06 104 GLU A C 1
ATOM 844 O O . GLU A 1 104 ? 2.214 7.447 3.732 1.00 95.06 104 GLU A O 1
ATOM 849 N N . ARG A 1 105 ? 3.838 7.188 2.220 1.00 95.12 105 ARG A N 1
ATOM 850 C CA . ARG A 1 105 ? 4.171 5.801 2.526 1.00 95.12 105 ARG A CA 1
ATOM 851 C C . ARG A 1 105 ? 5.599 5.771 3.038 1.00 95.12 105 ARG A C 1
ATOM 853 O O . ARG A 1 105 ? 6.530 6.066 2.295 1.00 95.12 105 ARG A O 1
ATOM 860 N N . TRP A 1 106 ? 5.791 5.308 4.263 1.00 96.00 106 TRP A N 1
ATOM 861 C CA . TRP A 1 106 ? 7.102 5.184 4.898 1.00 96.00 106 TRP A CA 1
ATOM 862 C C . TRP A 1 106 ? 7.463 3.724 5.210 1.00 96.00 106 TRP A C 1
ATOM 864 O O . TRP A 1 106 ? 6.608 2.838 5.279 1.00 96.00 106 TRP A O 1
ATOM 874 N N . THR A 1 107 ? 8.763 3.446 5.342 1.00 95.56 107 THR A N 1
ATOM 875 C CA . THR A 1 107 ? 9.303 2.144 5.775 1.00 95.56 107 THR A CA 1
ATOM 876 C C . THR A 1 107 ? 10.227 2.305 6.958 1.00 95.56 107 THR A C 1
ATOM 878 O O . THR A 1 107 ? 11.147 3.120 6.927 1.00 95.56 107 THR A O 1
ATOM 881 N N . ILE A 1 108 ? 10.023 1.442 7.945 1.00 95.88 108 ILE A N 1
ATOM 882 C CA . ILE A 1 108 ? 10.923 1.210 9.060 1.00 95.88 108 ILE A CA 1
ATOM 883 C C . ILE A 1 108 ? 11.449 -0.224 8.942 1.00 95.88 108 ILE A C 1
ATOM 885 O O . ILE A 1 108 ? 10.674 -1.174 8.823 1.00 95.88 108 ILE A O 1
ATOM 889 N N . LEU A 1 109 ? 12.769 -0.378 8.979 1.00 95.69 109 LEU A N 1
ATOM 890 C CA . LEU A 1 109 ? 13.463 -1.663 8.963 1.00 95.69 109 LEU A CA 1
ATOM 891 C C . LEU A 1 109 ? 14.348 -1.737 10.210 1.00 95.69 109 LEU A C 1
ATOM 893 O O . LEU A 1 109 ? 15.135 -0.828 10.458 1.00 95.69 109 LEU A O 1
ATOM 897 N N . PHE A 1 110 ? 14.201 -2.789 11.016 1.00 95.38 110 PHE A N 1
ATOM 898 C CA . PHE A 1 110 ? 14.901 -2.933 12.303 1.00 95.38 110 PHE A CA 1
ATOM 899 C C . PHE A 1 110 ? 14.759 -1.714 13.235 1.00 95.38 110 PHE A C 1
ATOM 901 O O . PHE A 1 110 ? 15.707 -1.309 13.901 1.00 95.38 110 PHE A O 1
ATOM 908 N N . GLY A 1 111 ? 13.578 -1.088 13.250 1.00 92.50 111 GLY A N 1
ATOM 909 C CA . GLY A 1 111 ? 13.315 0.123 14.036 1.00 92.50 111 GLY A CA 1
ATOM 910 C C . GLY A 1 111 ? 13.881 1.424 13.448 1.00 92.50 111 GLY A C 1
ATOM 911 O O . GLY A 1 111 ? 13.617 2.488 13.999 1.00 92.50 111 GLY A O 1
ATOM 912 N N . MET A 1 112 ? 14.595 1.374 12.319 1.00 94.69 112 MET A N 1
ATOM 913 C CA . MET A 1 112 ? 15.167 2.551 11.657 1.00 94.69 112 MET A CA 1
ATOM 914 C C . MET A 1 112 ? 14.336 2.971 10.434 1.00 94.69 112 MET A C 1
ATOM 916 O O . MET A 1 112 ? 14.051 2.124 9.582 1.00 94.69 112 MET A O 1
ATOM 920 N N . PRO A 1 113 ? 13.960 4.256 10.291 1.00 94.31 113 PRO A N 1
ATOM 921 C CA . PRO A 1 113 ? 13.361 4.769 9.061 1.00 94.31 113 PRO A CA 1
ATOM 922 C C . PRO A 1 113 ? 14.349 4.656 7.894 1.00 94.31 113 PRO A C 1
ATOM 924 O O . PRO A 1 113 ? 15.483 5.113 8.010 1.00 94.31 113 PRO A O 1
ATOM 927 N N . ILE A 1 114 ? 13.931 4.061 6.774 1.00 94.50 114 ILE A N 1
ATOM 928 C CA . ILE A 1 114 ? 14.809 3.880 5.601 1.00 94.50 114 ILE A CA 1
ATOM 929 C C . ILE A 1 114 ? 14.455 4.867 4.489 1.00 94.50 114 ILE A C 1
ATOM 931 O O . ILE A 1 114 ? 15.332 5.527 3.944 1.00 94.50 114 ILE A O 1
ATOM 935 N N . PHE A 1 115 ? 13.173 4.968 4.139 1.00 92.62 115 PHE A N 1
ATOM 936 C CA . PHE A 1 115 ? 12.693 5.887 3.108 1.00 92.62 115 PHE A CA 1
ATOM 937 C C . PHE A 1 115 ? 11.190 6.138 3.243 1.00 92.62 115 PHE A C 1
ATOM 939 O O . PHE A 1 115 ? 10.451 5.299 3.775 1.00 92.62 115 PHE A O 1
ATOM 946 N N . SER A 1 116 ? 10.739 7.265 2.695 1.00 95.00 116 SER A N 1
ATOM 947 C CA . SER A 1 116 ? 9.331 7.549 2.441 1.00 95.00 116 SER A CA 1
ATOM 948 C C . SER A 1 116 ? 9.113 8.016 1.004 1.00 95.00 116 SER A C 1
ATOM 950 O O . SER A 1 116 ? 10.040 8.450 0.318 1.00 95.00 116 SER A O 1
ATOM 952 N N . TYR A 1 117 ? 7.891 7.844 0.516 1.00 92.69 117 TYR A N 1
ATOM 953 C CA . TYR A 1 117 ? 7.469 8.265 -0.812 1.00 92.69 117 TYR A CA 1
ATOM 954 C C . TYR A 1 117 ? 5.969 8.549 -0.828 1.00 92.69 117 TYR A C 1
ATOM 956 O O . TYR A 1 117 ? 5.263 8.227 0.121 1.00 92.69 117 TYR A O 1
ATOM 964 N N . TRP A 1 118 ? 5.457 9.124 -1.915 1.00 92.00 118 TRP A N 1
ATOM 965 C CA . TRP A 1 118 ? 4.046 9.505 -2.003 1.00 92.00 118 TRP A CA 1
ATOM 966 C C . TRP A 1 118 ? 3.239 8.512 -2.836 1.00 92.00 118 TRP A C 1
ATOM 968 O O . TRP A 1 118 ? 3.595 8.224 -3.987 1.00 92.00 118 TRP A O 1
ATOM 978 N N . LEU A 1 119 ? 2.140 8.031 -2.261 1.00 92.50 119 LEU A N 1
ATOM 979 C CA . LEU A 1 119 ? 1.079 7.291 -2.930 1.00 92.50 119 LEU A CA 1
ATOM 980 C C . LEU A 1 119 ? -0.018 8.264 -3.355 1.00 92.50 119 LEU A C 1
ATOM 982 O O . LEU A 1 119 ? -0.545 9.024 -2.545 1.00 92.50 119 LEU A O 1
ATOM 986 N N . GLU A 1 120 ? -0.366 8.218 -4.633 1.00 92.19 120 GLU A N 1
ATOM 987 C CA . GLU A 1 120 ? -1.400 9.056 -5.224 1.00 92.19 120 GLU A CA 1
ATOM 988 C C . GLU A 1 120 ? -2.577 8.168 -5.621 1.00 92.19 120 GLU A C 1
ATOM 990 O O . GLU A 1 120 ? -2.415 7.157 -6.307 1.00 92.19 120 GLU A O 1
ATOM 995 N N . ARG A 1 121 ? -3.782 8.533 -5.189 1.00 91.38 121 ARG A N 1
ATOM 996 C CA . ARG A 1 121 ? -5.006 7.872 -5.624 1.00 91.38 121 ARG A CA 1
ATOM 997 C C . ARG A 1 121 ? -5.324 8.343 -7.031 1.00 91.38 121 ARG A C 1
ATOM 999 O O . ARG A 1 121 ? -5.645 9.511 -7.230 1.00 91.38 121 A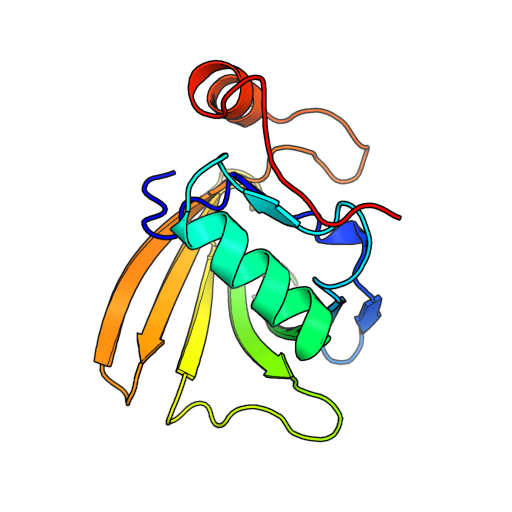RG A O 1
ATOM 1006 N N . ILE A 1 122 ? -5.279 7.427 -7.987 1.00 90.62 122 ILE A N 1
ATOM 1007 C CA . ILE A 1 122 ? -5.469 7.731 -9.412 1.00 90.62 122 ILE A CA 1
ATOM 1008 C C . ILE A 1 122 ? -6.873 7.406 -9.930 1.00 90.62 122 ILE A C 1
ATOM 1010 O O . ILE A 1 122 ? -7.253 7.9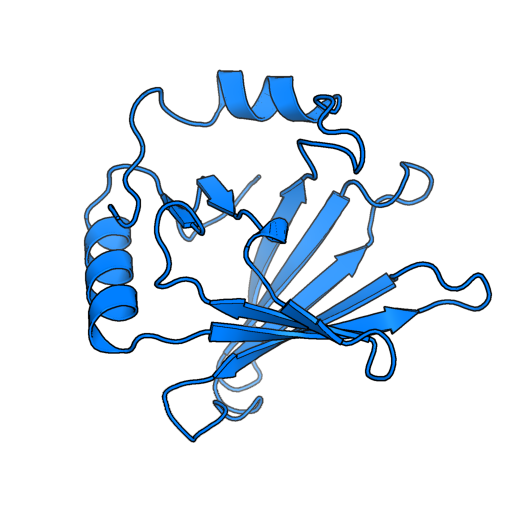04 -10.984 1.00 90.62 122 ILE A O 1
ATOM 1014 N N . MET A 1 123 ? -7.651 6.619 -9.181 1.00 89.25 123 MET A N 1
ATOM 1015 C CA . MET A 1 123 ? -9.057 6.326 -9.464 1.00 89.25 123 MET A CA 1
ATOM 1016 C C . MET A 1 123 ? -9.914 6.544 -8.215 1.00 89.25 123 MET A C 1
ATOM 1018 O O . MET A 1 123 ? -9.515 6.183 -7.101 1.00 89.25 123 MET A O 1
ATOM 1022 N N . ASP A 1 124 ? -11.084 7.151 -8.387 1.00 84.62 124 ASP A N 1
ATOM 1023 C CA . ASP A 1 124 ? -12.067 7.335 -7.322 1.00 84.62 124 ASP A CA 1
ATOM 1024 C C . ASP A 1 124 ? -12.900 6.056 -7.070 1.00 84.62 124 ASP A C 1
ATOM 1026 O O . ASP A 1 124 ? -12.665 5.006 -7.664 1.00 84.62 124 ASP A O 1
ATOM 1030 N N . THR A 1 125 ? -13.862 6.106 -6.141 1.00 80.69 125 THR A N 1
ATOM 1031 C CA . THR A 1 125 ? -14.716 4.947 -5.804 1.00 80.69 125 THR A CA 1
ATOM 1032 C C . THR A 1 125 ? -15.748 4.629 -6.886 1.00 80.69 125 THR A C 1
ATOM 1034 O O . THR A 1 125 ? -16.401 3.593 -6.817 1.00 80.69 125 THR A O 1
ATOM 1037 N N . ARG A 1 126 ? -15.918 5.516 -7.868 1.00 85.31 126 ARG A N 1
ATOM 1038 C CA . ARG A 1 126 ? -16.821 5.370 -9.013 1.00 85.31 126 ARG A CA 1
ATOM 1039 C C . ARG A 1 126 ? -16.070 4.932 -10.276 1.00 85.31 126 ARG A C 1
ATOM 1041 O O . ARG A 1 126 ? -16.695 4.787 -11.320 1.00 85.31 126 ARG A O 1
ATOM 1048 N N . GLY A 1 127 ? -14.754 4.720 -10.182 1.00 84.00 127 GLY A N 1
ATOM 1049 C CA . GLY A 1 127 ? -13.893 4.351 -11.301 1.00 84.00 127 GLY A CA 1
ATOM 1050 C C . GLY A 1 127 ? -13.468 5.525 -12.187 1.00 84.00 127 GLY A C 1
ATOM 1051 O O . GLY A 1 127 ? -12.873 5.294 -13.237 1.00 84.00 127 GLY A O 1
ATOM 1052 N N . ASN A 1 128 ? -13.735 6.776 -11.797 1.00 88.69 128 ASN A N 1
ATOM 1053 C CA . ASN A 1 128 ? -13.248 7.933 -12.548 1.00 88.69 128 ASN A CA 1
ATOM 1054 C C . ASN A 1 128 ? -11.777 8.191 -12.228 1.00 88.69 128 ASN A C 1
ATOM 1056 O O . ASN A 1 128 ? -11.337 8.053 -11.085 1.00 88.69 128 ASN A O 1
ATOM 1060 N N . THR A 1 129 ? -11.021 8.640 -13.226 1.00 89.56 129 THR A N 1
ATOM 1061 C CA . THR A 1 129 ? -9.638 9.080 -13.035 1.00 89.56 129 THR A CA 1
ATOM 1062 C C . THR A 1 129 ? -9.583 10.344 -12.183 1.00 89.56 129 THR A C 1
ATOM 1064 O O . THR A 1 129 ? -10.335 11.290 -12.421 1.00 89.56 129 THR A O 1
ATOM 1067 N N . THR A 1 130 ? -8.657 10.406 -11.230 1.00 88.06 130 THR A N 1
ATOM 1068 C CA . THR A 1 130 ? -8.382 11.639 -10.481 1.00 88.06 130 THR A CA 1
ATOM 1069 C C . THR A 1 130 ? -7.409 12.538 -11.249 1.00 88.06 130 THR A C 1
ATOM 1071 O O . THR A 1 130 ? -6.813 12.138 -12.251 1.00 88.06 130 THR A O 1
ATOM 1074 N N . LYS A 1 131 ? -7.155 13.745 -10.727 1.00 85.75 131 LYS A N 1
ATOM 1075 C CA . LYS A 1 131 ? -6.123 14.656 -11.258 1.00 85.75 131 LYS A CA 1
ATOM 1076 C C . LYS A 1 131 ? -4.710 14.053 -11.302 1.00 85.75 131 LYS A C 1
ATOM 1078 O O . LYS A 1 131 ? -3.871 14.541 -12.049 1.00 85.75 131 LYS A O 1
ATOM 1083 N N . TYR A 1 132 ? -4.443 13.012 -10.509 1.00 88.19 132 TYR A N 1
ATOM 1084 C CA . TYR A 1 132 ? -3.142 12.340 -10.462 1.00 88.19 132 TYR A CA 1
ATOM 1085 C C . TYR A 1 132 ? -2.932 11.356 -11.623 1.00 88.19 132 TYR A C 1
ATOM 1087 O O . TYR A 1 132 ? -1.814 10.894 -11.841 1.00 88.19 132 TYR A O 1
ATOM 1095 N N . TRP A 1 133 ? -3.969 11.071 -12.418 1.00 88.56 133 TRP A N 1
ATOM 1096 C CA . TRP A 1 133 ? -3.845 10.238 -13.615 1.00 88.56 133 TRP A CA 1
ATOM 1097 C C . TRP A 1 133 ? -2.855 10.804 -14.643 1.00 88.56 133 TRP A C 1
ATOM 1099 O O . TRP A 1 133 ? -2.132 10.052 -15.294 1.00 88.56 133 TRP A O 1
ATOM 1109 N N . GLU A 1 134 ? -2.753 12.131 -14.750 1.00 85.06 134 GLU A N 1
ATOM 1110 C CA . GLU A 1 134 ? -1.761 12.771 -15.622 1.00 85.06 134 GLU A CA 1
ATOM 1111 C C . GLU A 1 134 ? -0.319 12.441 -15.213 1.00 85.06 134 GLU A C 1
ATOM 1113 O O . GLU A 1 134 ? 0.537 12.296 -16.081 1.00 85.06 134 GLU A O 1
ATOM 1118 N N . HIS A 1 135 ? -0.025 12.260 -13.919 1.00 84.81 135 HIS A N 1
ATOM 1119 C CA . HIS A 1 135 ? 1.314 11.830 -13.501 1.00 84.81 135 HIS A CA 1
ATOM 1120 C C . HIS A 1 135 ? 1.608 10.406 -13.959 1.00 84.81 135 HIS A C 1
ATOM 1122 O O . HIS A 1 135 ? 2.707 10.143 -14.430 1.00 84.81 135 HIS A O 1
ATOM 1128 N N . VAL A 1 136 ? 0.625 9.502 -13.880 1.00 84.62 136 VAL A N 1
ATOM 1129 C CA . VAL A 1 136 ? 0.785 8.122 -14.362 1.00 84.62 136 VAL A CA 1
ATOM 1130 C C . VAL A 1 136 ? 1.163 8.122 -15.837 1.00 84.62 136 VAL A C 1
ATOM 1132 O O . VAL A 1 136 ? 2.163 7.516 -16.196 1.00 84.62 136 VAL A O 1
ATOM 1135 N N . LYS A 1 137 ? 0.432 8.868 -16.673 1.00 84.44 137 LYS A N 1
ATOM 1136 C CA . LYS A 1 137 ? 0.709 8.950 -18.116 1.00 84.44 137 LYS A CA 1
ATOM 1137 C C . LYS A 1 137 ? 2.099 9.499 -18.458 1.00 84.44 137 LYS A C 1
ATOM 1139 O O . LYS A 1 137 ? 2.622 9.172 -19.514 1.00 84.44 137 LYS A O 1
ATOM 1144 N N . ASN A 1 138 ? 2.673 10.341 -17.598 1.00 84.31 138 ASN A N 1
ATOM 1145 C CA . ASN A 1 138 ? 3.959 10.995 -17.853 1.00 84.31 138 ASN A CA 1
ATOM 1146 C C . ASN A 1 138 ? 5.156 10.287 -17.188 1.00 84.31 138 ASN A C 1
ATOM 1148 O O . ASN A 1 138 ? 6.275 10.398 -17.683 1.00 84.31 138 ASN A O 1
ATOM 1152 N N . GLU A 1 139 ? 4.953 9.598 -16.059 1.00 79.62 139 GLU A N 1
ATOM 1153 C CA . GLU A 1 139 ? 6.034 9.020 -15.239 1.00 79.62 139 GLU A CA 1
ATOM 1154 C C . GLU A 1 139 ? 6.088 7.484 -15.253 1.00 79.62 139 GLU A C 1
ATOM 1156 O O . GLU A 1 139 ? 7.143 6.904 -14.948 1.00 79.62 139 GLU A O 1
ATOM 1161 N N . VAL A 1 140 ? 4.967 6.817 -15.551 1.00 79.31 140 VAL A N 1
ATOM 1162 C CA . VAL A 1 140 ? 4.898 5.354 -15.639 1.00 79.31 140 VAL A CA 1
ATOM 1163 C C . VAL A 1 140 ? 5.170 4.946 -17.089 1.00 79.31 140 VAL A C 1
ATOM 1165 O O . VAL A 1 140 ? 4.481 5.429 -17.984 1.00 79.31 140 VAL A O 1
ATOM 1168 N N . PRO A 1 141 ? 6.167 4.082 -17.353 1.00 78.31 141 PRO A N 1
ATOM 1169 C CA . PRO A 1 141 ? 6.461 3.636 -18.711 1.00 78.31 141 PRO A CA 1
ATOM 1170 C C . PRO A 1 141 ? 5.275 2.899 -19.348 1.00 78.31 141 PRO A C 1
ATOM 1172 O O . PRO A 1 141 ? 4.553 2.179 -18.659 1.00 78.31 141 PRO A O 1
ATOM 1175 N N . ASP A 1 142 ? 5.162 2.965 -20.679 1.00 78.75 142 ASP A N 1
ATOM 1176 C CA . ASP A 1 142 ? 4.152 2.214 -21.450 1.00 78.75 142 ASP A CA 1
ATOM 1177 C C . ASP A 1 142 ? 4.224 0.693 -21.212 1.00 78.75 142 ASP A C 1
ATOM 1179 O O . ASP A 1 142 ? 3.242 -0.032 -21.381 1.00 78.75 142 ASP A O 1
ATOM 1183 N N . SER A 1 143 ? 5.395 0.197 -20.802 1.00 80.44 143 SER A N 1
ATOM 1184 C CA . SER A 1 143 ? 5.616 -1.190 -20.406 1.00 80.44 143 SER A CA 1
ATOM 1185 C C . SER A 1 143 ? 5.798 -1.319 -18.893 1.00 80.44 143 SER A C 1
ATOM 1187 O O . SER A 1 143 ? 6.778 -0.814 -18.337 1.00 80.44 143 SER A O 1
ATOM 1189 N N . CYS A 1 144 ? 4.934 -2.098 -18.248 1.00 84.88 144 CYS A N 1
ATOM 1190 C CA . CYS A 1 144 ? 5.095 -2.517 -16.859 1.00 84.88 144 CYS A CA 1
ATOM 1191 C C . CYS A 1 144 ? 5.155 -4.046 -16.752 1.00 84.88 144 CYS A C 1
ATOM 1193 O O . CYS A 1 144 ? 4.677 -4.779 -17.621 1.00 84.88 144 CYS A O 1
ATOM 1195 N N . ILE A 1 145 ? 5.747 -4.537 -15.666 1.00 86.94 145 ILE A N 1
ATOM 1196 C CA . ILE A 1 145 ? 5.720 -5.954 -15.311 1.00 86.94 145 ILE A CA 1
ATOM 1197 C C . ILE A 1 145 ? 4.759 -6.160 -14.144 1.00 86.94 145 ILE A C 1
ATOM 1199 O O . ILE A 1 145 ? 4.749 -5.401 -13.177 1.00 86.94 145 ILE A O 1
ATOM 1203 N N . CYS A 1 146 ? 3.928 -7.191 -14.229 1.00 87.44 146 CYS A N 1
ATOM 1204 C CA . CYS A 1 146 ? 2.996 -7.559 -13.170 1.00 87.44 146 CYS A CA 1
ATOM 1205 C C . CYS A 1 146 ? 2.821 -9.076 -13.124 1.00 87.44 146 CYS A C 1
ATOM 1207 O O . CYS A 1 146 ? 3.234 -9.806 -14.030 1.00 87.44 146 CYS A O 1
ATOM 1209 N N . ILE A 1 147 ? 2.193 -9.567 -12.059 1.00 85.00 147 ILE A N 1
ATOM 1210 C CA . ILE A 1 147 ? 1.792 -10.970 -12.000 1.00 85.00 147 ILE A CA 1
ATOM 1211 C C . ILE A 1 147 ? 0.670 -11.191 -13.016 1.00 85.00 147 ILE A C 1
ATOM 1213 O O . ILE A 1 147 ? -0.370 -10.530 -12.965 1.00 85.00 147 ILE A O 1
ATOM 1217 N N . SER A 1 148 ? 0.905 -12.118 -13.942 1.00 80.12 148 SER A N 1
ATOM 1218 C CA . SER A 1 148 ? -0.097 -12.608 -14.886 1.00 80.12 148 SER A CA 1
ATOM 1219 C C . SER A 1 148 ? -1.050 -13.585 -14.193 1.00 80.12 148 SER A C 1
ATOM 1221 O O . SER A 1 148 ? -0.629 -14.306 -13.281 1.00 80.12 148 SER A O 1
ATOM 1223 N N . GLY A 1 149 ? -2.316 -13.570 -14.620 1.00 67.06 149 GLY A N 1
ATOM 1224 C CA . GLY A 1 149 ? -3.331 -14.547 -14.211 1.00 67.06 149 GLY A CA 1
ATOM 1225 C C . GLY A 1 149 ? -3.150 -15.895 -14.877 1.00 67.06 149 GLY A C 1
ATOM 1226 O O . GLY A 1 149 ? -2.384 -15.954 -15.867 1.00 67.06 149 GLY A O 1
#

Radius of gyration: 15.26 Å; chains: 1; bounding box: 33×38×36 Å

Foldseek 3Di:
DPDPQQWQDADQVCWDADPVQRKTKAQQLDWPRTKGAPDPSVVVVNVCCVVQRKIWIWGFDADPVRDTAKTKIWIGGDPDTDDVLAKIKMWGQPCVPPRSQKIKIWIDGNNRTDDIDIHGRQADPVRDGDPCVVVSVVPPDPDIDGNHD

Sequence (149 aa):
RNNPMDDDLVCMERGTWDDAGKVLHLPVYIARTWSFKAKIVSFAMLVAVRLLRYRYRMDFKT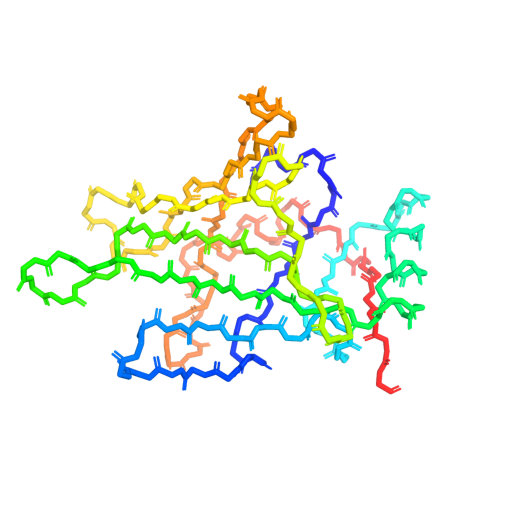DADGKLTEATCRLQLFCFTVPTSFLLFGMTDVSHERDGSLWERWTILFGMPIFSYWLERIMDTRGNTTKYWEHVKNEVPDSCICISG

Secondary structure (DSSP, 8-state):
---TT-EEEE-GGGSEEETTTTEEEEETTSTTSEEEESSHHHHHHHHHHHHH--EEEEEEEE-TTS-EEEEEEEEEETTEEPPTTTEEEEEEE--TTS-S-EEEEEEEETTEEEEEEEEE--B-TTS-B-TTHHHHHHHS-S-EEE---